Protein AF-A0A3D2F6Z8-F1 (afdb_monomer)

Solvent-accessible surface area (backbone atoms only — not comparable to full-atom values): 8264 Å² total; per-residue (Å²): 136,84,82,86,76,62,60,77,81,80,41,56,82,60,65,53,60,71,42,72,70,47,35,62,78,67,56,89,78,86,89,59,53,79,78,42,68,49,78,44,37,33,25,79,73,70,86,39,74,43,75,38,89,92,42,84,97,39,50,38,17,4,43,68,44,47,35,52,51,53,49,51,35,52,77,71,50,34,49,29,37,32,48,41,60,52,54,56,77,89,72,27,31,85,83,23,62,58,68,74,39,80,78,29,53,54,52,47,29,53,54,52,30,46,73,76,45,65,84,53,42,79,44,77,72,88,68,29,28,52,22,21,61,85,51,41,62,57,88,131

Structure (mmCIF, N/CA/C/O backbone):
data_AF-A0A3D2F6Z8-F1
#
_entry.id   AF-A0A3D2F6Z8-F1
#
loop_
_atom_site.group_PDB
_atom_site.id
_atom_site.type_symbol
_atom_site.label_atom_id
_atom_site.label_alt_id
_atom_site.label_comp_id
_atom_site.label_asym_id
_atom_site.label_entity_id
_atom_site.label_seq_id
_atom_site.pdbx_PDB_ins_code
_atom_site.Cartn_x
_atom_site.Cartn_y
_atom_site.Cartn_z
_atom_site.occupancy
_atom_site.B_iso_or_equiv
_atom_site.auth_seq_id
_atom_site.auth_comp_id
_atom_site.auth_asym_id
_atom_site.auth_atom_id
_atom_site.pdbx_PDB_model_num
ATOM 1 N N . MET A 1 1 ? -34.844 6.080 13.483 1.00 68.44 1 MET A N 1
ATOM 2 C CA . MET A 1 1 ? -35.516 6.389 14.768 1.00 68.44 1 MET A CA 1
ATOM 3 C C . MET A 1 1 ? -34.710 7.470 15.475 1.00 68.44 1 MET A C 1
ATOM 5 O O . MET A 1 1 ? -33.495 7.337 15.528 1.00 68.44 1 MET A O 1
ATOM 9 N N . ARG A 1 2 ? -35.332 8.552 15.961 1.00 81.31 2 ARG A N 1
ATOM 10 C CA . ARG A 1 2 ? -34.628 9.599 16.722 1.00 81.31 2 ARG A CA 1
ATOM 11 C C . ARG A 1 2 ? -34.790 9.274 18.212 1.00 81.31 2 ARG A C 1
ATOM 13 O O . ARG A 1 2 ? -35.926 9.304 18.678 1.00 81.31 2 ARG A O 1
ATOM 20 N N . PRO A 1 3 ? -33.729 8.889 18.941 1.00 82.00 3 PRO A N 1
ATOM 21 C CA . PRO A 1 3 ? -33.877 8.504 20.338 1.00 82.00 3 PRO A CA 1
ATOM 22 C C . PRO A 1 3 ? -34.273 9.719 21.181 1.00 82.00 3 PRO A C 1
ATOM 24 O O . PRO A 1 3 ? -33.651 10.779 21.091 1.00 82.00 3 PRO A O 1
ATOM 27 N N . THR A 1 4 ? -35.302 9.560 22.011 1.00 90.12 4 THR A N 1
ATOM 28 C CA . THR A 1 4 ? -35.680 10.561 23.013 1.00 90.12 4 THR A CA 1
ATOM 29 C C . THR A 1 4 ? -34.716 10.452 24.187 1.00 90.12 4 THR A C 1
ATOM 31 O O . THR A 1 4 ? -34.704 9.449 24.897 1.00 90.12 4 THR A O 1
ATOM 34 N N . ILE A 1 5 ? -33.887 11.476 24.388 1.00 92.56 5 ILE A N 1
ATOM 35 C CA . ILE A 1 5 ? -32.928 11.538 25.493 1.00 92.56 5 ILE A CA 1
ATOM 36 C C . ILE A 1 5 ? -33.515 12.425 26.589 1.00 92.56 5 ILE A C 1
ATOM 38 O O . ILE A 1 5 ? -33.759 13.609 26.365 1.00 92.56 5 ILE A O 1
ATOM 42 N N . SER A 1 6 ? -33.724 11.873 27.785 1.00 95.38 6 SER A N 1
ATOM 43 C CA . SER A 1 6 ? -34.218 12.651 28.927 1.00 95.38 6 SER A CA 1
ATOM 44 C C . SER A 1 6 ? -33.214 13.736 29.330 1.00 95.38 6 SER A C 1
ATOM 46 O O . SER A 1 6 ? -32.004 13.538 29.197 1.00 95.38 6 SER A O 1
ATOM 48 N N . GLN A 1 7 ? -33.690 14.857 29.876 1.00 96.81 7 GLN A N 1
ATOM 49 C CA . GLN A 1 7 ? -32.813 15.928 30.359 1.00 96.81 7 GLN A CA 1
ATOM 50 C C . GLN A 1 7 ? -31.926 15.468 31.531 1.00 96.81 7 GLN A C 1
ATOM 52 O O . GLN A 1 7 ? -32.208 14.489 32.230 1.00 96.81 7 GLN A O 1
ATOM 57 N N . PHE A 1 8 ? -30.823 16.180 31.760 1.00 96.25 8 PHE A N 1
ATOM 58 C CA . PHE A 1 8 ? -30.037 16.033 32.986 1.00 96.25 8 PHE A CA 1
ATOM 59 C C . PHE A 1 8 ? -30.901 16.411 34.210 1.00 96.25 8 PHE A C 1
ATOM 61 O O . PHE A 1 8 ? -31.645 17.384 34.120 1.00 96.25 8 PHE A O 1
ATOM 68 N N . PRO A 1 9 ? -30.818 15.702 35.356 1.00 96.12 9 PRO A N 1
ATOM 69 C CA . PRO A 1 9 ? -29.885 14.623 35.694 1.00 96.12 9 PRO A CA 1
ATOM 70 C C . PRO A 1 9 ? -30.376 13.202 35.372 1.00 96.12 9 PRO A C 1
ATOM 72 O O . PRO A 1 9 ? -29.654 12.244 35.680 1.00 96.12 9 PRO A O 1
ATOM 75 N N . ALA A 1 10 ? -31.567 13.048 34.779 1.00 97.31 10 ALA A N 1
ATOM 76 C CA . ALA A 1 10 ? -32.135 11.742 34.439 1.00 97.31 10 ALA A CA 1
ATOM 77 C C . ALA A 1 10 ? -31.216 10.995 33.460 1.00 97.31 10 ALA A C 1
ATOM 79 O O . ALA A 1 10 ? -30.761 9.885 33.760 1.00 97.31 10 ALA A O 1
ATOM 80 N N . THR A 1 11 ? -30.792 11.655 32.377 1.00 96.56 11 THR A N 1
ATOM 81 C CA . THR A 1 11 ? -29.702 11.150 31.529 1.00 96.56 11 THR A CA 1
ATOM 82 C C . THR A 1 11 ? -28.360 11.724 31.961 1.00 96.56 11 THR A C 1
ATOM 84 O O . THR A 1 11 ? -28.179 12.934 32.081 1.00 96.56 11 THR A O 1
ATOM 87 N N . ARG A 1 12 ? -27.365 10.848 32.133 1.00 97.50 12 ARG A N 1
ATOM 88 C CA . ARG A 1 12 ? -25.960 11.230 32.308 1.00 97.50 12 ARG A CA 1
ATOM 89 C C . ARG A 1 12 ? -25.104 10.395 31.372 1.00 97.50 12 ARG A C 1
ATOM 91 O O . ARG A 1 12 ? -24.756 9.263 31.690 1.00 97.50 12 ARG A O 1
ATOM 98 N N . LEU A 1 13 ? -24.705 10.983 30.248 1.00 96.31 13 LEU A N 1
ATOM 99 C CA . LEU A 1 13 ? -23.885 10.315 29.228 1.00 96.31 13 LEU A CA 1
ATOM 100 C C . LEU A 1 13 ? -22.484 9.921 29.732 1.00 96.31 13 LEU A C 1
ATOM 102 O O . LEU A 1 13 ? -21.776 9.166 29.083 1.00 96.31 13 LEU A O 1
ATOM 106 N N . ARG A 1 14 ? -22.061 10.413 30.905 1.00 97.75 14 ARG A N 1
ATOM 107 C CA . ARG A 1 14 ? -20.827 9.954 31.562 1.00 97.75 14 ARG A CA 1
ATOM 108 C C . ARG A 1 14 ? -20.944 8.543 32.151 1.00 97.75 14 ARG A C 1
ATOM 110 O O . ARG A 1 14 ? -19.908 7.919 32.339 1.00 97.75 14 ARG A O 1
ATOM 117 N N . ARG A 1 15 ? -22.157 8.019 32.393 1.00 97.00 15 ARG A N 1
ATOM 118 C CA . ARG A 1 15 ? -22.356 6.650 32.915 1.00 97.00 15 ARG A CA 1
ATOM 119 C C . ARG A 1 15 ? -21.797 5.598 31.952 1.00 97.00 15 ARG A C 1
ATOM 121 O O . ARG A 1 15 ? -21.056 4.724 32.381 1.00 97.00 15 ARG A O 1
ATOM 128 N N . THR A 1 16 ? -22.027 5.751 30.644 1.00 97.19 16 THR A N 1
ATOM 129 C CA . THR A 1 16 ? -21.460 4.852 29.618 1.00 97.19 16 THR A CA 1
ATOM 130 C C . THR A 1 16 ? -19.942 4.994 29.446 1.00 97.19 16 THR A C 1
ATOM 132 O O . THR A 1 16 ? -19.308 4.196 28.767 1.00 97.19 16 THR A O 1
ATOM 135 N N . ARG A 1 17 ? -19.327 5.998 30.084 1.00 97.94 17 ARG A N 1
ATOM 136 C CA . ARG A 1 17 ? -17.886 6.281 30.008 1.00 97.94 17 ARG A CA 1
ATOM 137 C C . ARG A 1 17 ? -17.131 5.919 31.286 1.00 97.94 17 ARG A C 1
ATOM 139 O O . ARG A 1 17 ? -15.919 6.114 31.331 1.00 97.94 17 ARG A O 1
ATOM 146 N N . GLN A 1 18 ? -17.824 5.402 32.302 1.00 98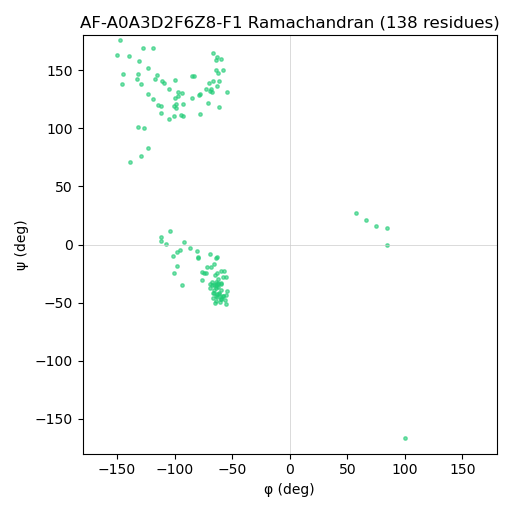.06 18 GLN A N 1
ATOM 147 C CA . GLN A 1 18 ? -17.297 5.232 33.657 1.00 98.06 18 GLN A CA 1
ATOM 148 C C . GLN A 1 18 ? -16.181 4.180 33.760 1.00 98.06 18 GLN A C 1
ATOM 150 O O . GLN A 1 18 ? -15.275 4.347 34.570 1.00 98.06 18 GLN A O 1
ATOM 155 N N . SER A 1 19 ? -16.206 3.127 32.940 1.00 98.44 19 SER A N 1
ATOM 156 C CA . SER A 1 19 ? -15.178 2.078 32.929 1.00 98.44 19 SER A CA 1
ATOM 157 C C . SER A 1 19 ? -14.832 1.640 31.507 1.00 98.44 19 SER A C 1
ATOM 159 O O . SER A 1 19 ? -15.588 1.895 30.567 1.00 98.44 19 SER A O 1
ATOM 161 N N . SER A 1 20 ? -13.684 0.979 31.340 1.00 98.38 20 SER A N 1
ATOM 162 C CA . SER A 1 20 ? -13.282 0.369 30.066 1.00 98.38 20 SER A CA 1
ATOM 163 C C . SER A 1 20 ? -14.314 -0.648 29.574 1.00 98.38 20 SER A C 1
ATOM 165 O O . SER A 1 20 ? -14.710 -0.582 28.416 1.00 98.38 20 SER A O 1
ATOM 167 N N . ALA A 1 21 ? -14.817 -1.508 30.465 1.00 98.31 21 ALA A N 1
ATOM 168 C CA . ALA A 1 21 ? -15.823 -2.517 30.138 1.00 98.31 21 ALA A CA 1
ATOM 169 C C . ALA A 1 21 ? -17.132 -1.904 29.602 1.00 98.31 21 ALA A C 1
ATOM 171 O O . ALA A 1 21 ? -17.645 -2.343 28.577 1.00 98.31 21 ALA A O 1
ATOM 172 N N . ILE A 1 22 ? -17.650 -0.839 30.230 1.00 98.00 22 ILE A N 1
ATOM 173 C CA . ILE A 1 22 ? -18.887 -0.184 29.762 1.00 98.00 22 ILE A CA 1
ATOM 174 C C . ILE A 1 22 ? -18.659 0.545 28.428 1.00 98.00 22 ILE A C 1
ATOM 176 O O . ILE A 1 22 ? -19.526 0.528 27.551 1.00 98.00 22 ILE A O 1
ATOM 180 N N . ARG A 1 23 ? -17.483 1.162 28.240 1.00 98.19 23 ARG A N 1
ATOM 181 C CA . ARG A 1 23 ? -17.127 1.773 26.950 1.00 98.19 23 ARG A CA 1
ATOM 182 C C . ARG A 1 23 ? -17.028 0.732 25.837 1.00 98.19 23 ARG A C 1
ATOM 184 O O . ARG A 1 23 ? -17.448 1.031 24.729 1.00 98.19 23 ARG A O 1
ATOM 191 N N . ALA A 1 24 ? -16.520 -0.467 26.126 1.00 97.69 24 ALA A N 1
ATOM 192 C CA . ALA A 1 24 ? -16.461 -1.559 25.156 1.00 97.69 24 ALA A CA 1
ATOM 193 C C . ALA A 1 24 ? -17.867 -2.023 24.733 1.00 97.69 24 ALA A C 1
ATOM 195 O O . ALA A 1 24 ? -18.130 -2.114 23.542 1.00 97.69 24 ALA A O 1
ATOM 196 N N . LEU A 1 25 ? -18.800 -2.191 25.682 1.00 97.12 25 LEU A N 1
ATOM 197 C CA . LEU A 1 25 ? -20.193 -2.580 25.390 1.00 97.12 25 LEU A CA 1
ATOM 198 C C . LEU A 1 25 ? -20.974 -1.562 24.544 1.00 97.12 25 LEU A C 1
ATOM 200 O O . LEU A 1 25 ? -21.977 -1.913 23.933 1.00 97.12 25 LEU A O 1
ATOM 204 N N . THR A 1 26 ? -20.570 -0.291 24.567 1.00 96.75 26 THR A N 1
ATOM 205 C CA . THR A 1 26 ? -21.299 0.810 23.912 1.00 96.75 26 THR A CA 1
ATOM 206 C C . THR A 1 26 ? -20.556 1.405 22.716 1.00 96.75 26 THR A C 1
ATOM 208 O O . THR A 1 26 ? -21.031 2.375 22.121 1.00 96.75 26 THR A O 1
ATOM 211 N N . ARG A 1 27 ? -19.392 0.846 22.361 1.00 97.81 27 ARG A N 1
ATOM 212 C CA . ARG A 1 27 ? -18.603 1.246 21.193 1.00 97.81 27 ARG A CA 1
ATOM 213 C C . ARG A 1 27 ? -19.405 0.968 19.917 1.00 97.81 27 ARG A C 1
ATOM 215 O O . ARG A 1 27 ? -20.031 -0.075 19.795 1.00 97.81 27 ARG A O 1
ATOM 222 N N . GLN A 1 28 ? -19.397 1.920 18.985 1.00 97.62 28 GLN A N 1
ATOM 223 C CA . GLN A 1 28 ? -20.199 1.850 17.753 1.00 97.62 28 GLN A CA 1
ATOM 224 C C . GLN A 1 28 ? -19.405 1.416 16.522 1.00 97.62 28 GLN A C 1
ATOM 226 O O . GLN A 1 28 ? -19.997 0.912 15.579 1.00 97.62 28 GLN A O 1
ATOM 231 N N . ASN A 1 29 ? -18.092 1.630 16.532 1.00 98.25 29 ASN A N 1
ATOM 232 C CA . ASN A 1 29 ? -17.194 1.255 15.449 1.00 98.25 29 ASN A CA 1
ATOM 233 C C . ASN A 1 29 ? -15.994 0.550 16.056 1.00 98.25 29 ASN A C 1
ATOM 235 O O . ASN A 1 29 ? -15.517 0.966 17.115 1.00 98.25 29 ASN A O 1
ATOM 239 N N . ASP A 1 30 ? -15.506 -0.461 15.367 1.00 97.62 30 ASP A N 1
ATOM 240 C CA . ASP A 1 30 ? -14.234 -1.101 15.648 1.00 97.62 30 ASP A CA 1
ATOM 241 C C . ASP A 1 30 ? -13.392 -1.027 14.375 1.00 97.62 30 ASP A C 1
ATOM 243 O O . ASP A 1 30 ? -13.951 -0.902 13.287 1.00 97.62 30 ASP A O 1
ATOM 247 N N . LEU A 1 31 ? -12.074 -1.010 14.531 1.00 98.12 31 LEU A N 1
ATOM 248 C CA . LEU A 1 31 ? -11.140 -1.002 13.414 1.00 98.12 31 LEU A CA 1
ATOM 249 C C . LEU A 1 31 ? -10.301 -2.264 13.522 1.00 98.12 31 LEU A C 1
ATOM 251 O O . LEU A 1 31 ? -9.684 -2.512 14.561 1.00 98.12 31 LEU A O 1
ATOM 255 N N . SER A 1 32 ? -10.294 -3.035 12.452 1.00 98.25 32 SER A N 1
ATOM 256 C CA . SER A 1 32 ? -9.575 -4.290 12.315 1.00 98.25 32 SER A CA 1
ATOM 257 C C . SER A 1 32 ? -8.564 -4.194 11.176 1.00 98.25 32 SER A C 1
ATOM 259 O O . SER A 1 32 ? -8.565 -3.240 10.399 1.00 98.25 32 SER A O 1
ATOM 261 N N . VAL A 1 33 ? -7.677 -5.183 11.074 1.00 98.25 33 VAL A N 1
ATOM 262 C CA . VAL A 1 33 ? -6.720 -5.243 9.961 1.00 98.25 33 VAL A CA 1
ATOM 263 C C . VAL A 1 33 ? -7.418 -5.436 8.607 1.00 98.25 33 VAL A C 1
ATOM 265 O O . VAL A 1 33 ? -6.922 -4.956 7.590 1.00 98.25 33 VAL A O 1
ATOM 268 N N . ASP A 1 34 ? -8.611 -6.036 8.613 1.00 98.06 34 ASP A N 1
ATOM 269 C CA . ASP A 1 34 ? -9.430 -6.276 7.420 1.00 98.06 34 ASP A CA 1
ATOM 270 C C . ASP A 1 34 ? -9.936 -4.970 6.778 1.00 98.06 34 ASP A C 1
ATOM 272 O O . ASP A 1 34 ? -10.342 -4.960 5.616 1.00 98.06 34 ASP A O 1
ATOM 276 N N . ASP A 1 35 ? -9.883 -3.855 7.513 1.00 98.38 35 ASP A N 1
ATOM 277 C CA . ASP A 1 35 ? -10.279 -2.528 7.037 1.00 98.38 35 ASP A CA 1
ATOM 278 C C . ASP A 1 35 ? -9.136 -1.784 6.315 1.00 98.38 35 ASP A C 1
ATOM 280 O O . ASP A 1 35 ? -9.328 -0.662 5.833 1.00 98.38 35 ASP A O 1
ATOM 284 N N . PHE A 1 36 ? -7.930 -2.363 6.255 1.00 98.50 36 PHE A N 1
ATOM 285 C CA . PHE A 1 36 ? -6.745 -1.700 5.713 1.00 98.50 36 PHE A CA 1
ATOM 286 C C . PHE A 1 36 ? -6.403 -2.106 4.278 1.00 98.50 36 PHE A C 1
ATOM 288 O O . PHE A 1 36 ? -6.444 -3.268 3.884 1.00 98.50 36 PHE A O 1
ATOM 295 N N . ILE A 1 37 ? -5.957 -1.106 3.516 1.00 98.62 37 ILE A N 1
ATOM 296 C CA . ILE A 1 37 ? -5.242 -1.261 2.249 1.00 98.62 37 ILE A CA 1
ATOM 297 C C . ILE A 1 37 ? -3.919 -0.527 2.421 1.00 98.62 37 ILE A C 1
ATOM 299 O O . ILE A 1 37 ? -3.929 0.629 2.847 1.00 98.62 37 ILE A O 1
ATOM 303 N N . TRP A 1 38 ? -2.791 -1.166 2.105 1.00 98.62 38 TRP A N 1
ATOM 304 C CA . TRP A 1 38 ? -1.472 -0.547 2.257 1.00 98.62 38 TRP A CA 1
ATOM 305 C C . TRP A 1 38 ? -0.925 -0.029 0.915 1.00 98.62 38 TRP A C 1
ATOM 307 O O . TRP A 1 38 ? -0.588 -0.831 0.040 1.00 98.62 38 TRP A O 1
ATOM 317 N N . PRO A 1 39 ? -0.821 1.301 0.714 1.00 98.56 39 PRO A N 1
ATOM 318 C CA . PRO A 1 39 ? -0.175 1.867 -0.464 1.00 98.56 39 PRO A CA 1
ATOM 319 C C . PRO A 1 39 ? 1.334 1.615 -0.459 1.00 98.56 39 PRO A C 1
ATOM 321 O O . PRO A 1 39 ? 2.010 1.869 0.541 1.00 98.56 39 PRO A O 1
ATOM 324 N N . VAL A 1 40 ? 1.871 1.180 -1.596 1.00 98.38 40 VAL A N 1
ATOM 325 C CA . VAL A 1 40 ? 3.304 0.960 -1.808 1.00 98.38 40 VAL A CA 1
ATOM 326 C C . VAL A 1 40 ? 3.766 1.663 -3.082 1.00 98.38 40 VAL A C 1
ATOM 328 O O . VAL A 1 40 ? 3.090 1.619 -4.108 1.00 98.38 40 VAL A O 1
ATOM 331 N N . PHE A 1 41 ? 4.935 2.301 -3.020 1.00 98.44 41 PHE A N 1
ATOM 332 C CA . PHE A 1 41 ? 5.528 3.001 -4.158 1.00 98.44 41 PHE A CA 1
ATOM 333 C C . PHE A 1 41 ? 6.583 2.122 -4.821 1.00 98.44 41 PHE A C 1
ATOM 335 O O . PHE A 1 41 ? 7.555 1.739 -4.166 1.00 98.44 41 PHE A O 1
ATOM 342 N N . VAL A 1 42 ? 6.413 1.821 -6.107 1.00 98.25 42 VAL A N 1
ATOM 343 C CA . VAL A 1 42 ? 7.354 0.997 -6.879 1.00 98.25 42 VAL A CA 1
ATOM 344 C C . VAL A 1 42 ? 8.191 1.857 -7.822 1.00 98.25 42 VAL A C 1
ATOM 346 O O . VAL A 1 42 ? 7.649 2.693 -8.531 1.00 98.25 42 VAL A O 1
ATOM 349 N N . ARG A 1 43 ? 9.508 1.645 -7.858 1.00 96.81 43 ARG A N 1
ATOM 350 C CA . ARG A 1 43 ? 10.449 2.313 -8.775 1.00 96.81 43 ARG A CA 1
ATOM 351 C C . ARG A 1 43 ? 11.307 1.304 -9.541 1.00 96.81 43 ARG A C 1
ATOM 353 O O . ARG A 1 43 ? 11.342 0.117 -9.208 1.00 96.81 43 ARG A O 1
ATOM 360 N N . SER A 1 44 ? 12.024 1.794 -10.548 1.00 94.81 44 SER A N 1
ATOM 361 C CA . SER A 1 44 ? 13.026 1.037 -11.304 1.00 94.81 44 SER A CA 1
ATOM 362 C C . SER A 1 44 ? 14.216 0.586 -10.436 1.00 94.81 44 SER A C 1
ATOM 364 O O . SER A 1 44 ? 14.464 1.123 -9.356 1.00 94.81 44 SER A O 1
ATOM 366 N N . GLY A 1 45 ? 14.983 -0.401 -10.905 1.00 95.12 45 GLY A N 1
ATOM 367 C CA . GLY A 1 45 ? 16.183 -0.911 -10.224 1.00 95.12 45 GLY A CA 1
ATOM 368 C C . GLY A 1 45 ? 15.965 -2.204 -9.432 1.00 95.12 45 GLY A C 1
ATOM 369 O O . GLY A 1 45 ? 14.959 -2.889 -9.610 1.00 95.12 45 GLY A O 1
ATOM 370 N N . GLU A 1 46 ? 16.937 -2.536 -8.582 1.00 97.50 46 GLU A N 1
ATOM 371 C CA . GLU A 1 46 ? 17.015 -3.776 -7.796 1.00 97.50 46 GLU A CA 1
ATOM 372 C C . GLU A 1 46 ? 17.663 -3.486 -6.435 1.00 97.50 46 GLU A C 1
ATOM 374 O O . GLU A 1 46 ? 18.621 -2.712 -6.364 1.00 97.50 46 GLU A O 1
ATOM 379 N N . GLY A 1 47 ? 17.135 -4.066 -5.354 1.00 98.19 47 GLY A N 1
ATOM 380 C CA . GLY A 1 47 ? 17.646 -3.860 -3.997 1.00 98.19 47 GLY A CA 1
ATOM 381 C C . GLY A 1 47 ? 17.478 -2.437 -3.454 1.00 98.19 47 GLY A C 1
ATOM 382 O O . GLY A 1 47 ? 18.207 -2.047 -2.542 1.00 98.19 47 GLY A O 1
ATOM 383 N N . ILE A 1 48 ? 16.552 -1.646 -4.004 1.00 98.06 48 ILE A N 1
ATOM 384 C CA . ILE A 1 48 ? 16.366 -0.242 -3.636 1.00 98.06 48 ILE A CA 1
ATOM 385 C C . ILE A 1 48 ? 15.243 -0.080 -2.615 1.00 98.06 48 ILE A C 1
ATOM 387 O O . ILE A 1 48 ? 14.101 -0.460 -2.871 1.00 98.06 48 ILE A O 1
ATOM 391 N N . GLU A 1 49 ? 15.556 0.613 -1.521 1.00 97.94 49 GLU A N 1
ATOM 392 C CA . GLU A 1 49 ? 14.592 1.267 -0.636 1.00 97.94 49 GLU A CA 1
ATOM 393 C C . GLU A 1 49 ? 14.983 2.740 -0.470 1.00 97.94 49 GLU A C 1
ATOM 395 O O . GLU A 1 49 ? 15.895 3.095 0.274 1.00 97.94 49 GLU A O 1
ATOM 400 N N . GLU A 1 50 ? 14.311 3.614 -1.210 1.00 98.00 50 GLU A N 1
ATOM 401 C CA . GLU A 1 50 ? 14.590 5.047 -1.238 1.00 98.00 50 GLU A CA 1
ATOM 402 C C . GLU A 1 50 ? 13.595 5.786 -0.326 1.00 98.00 50 GLU A C 1
ATOM 404 O O . GLU A 1 50 ? 12.391 5.747 -0.595 1.00 98.00 50 GLU A O 1
ATOM 409 N N . PRO A 1 51 ? 14.040 6.464 0.746 1.00 98.06 51 PRO A N 1
ATOM 410 C CA . PRO A 1 51 ? 13.137 7.182 1.641 1.00 98.06 51 PRO A CA 1
ATOM 411 C C . PRO A 1 51 ? 12.480 8.373 0.937 1.00 98.06 51 PRO A C 1
ATOM 413 O O . PRO A 1 51 ? 13.137 9.108 0.202 1.00 98.06 51 PRO A O 1
ATOM 416 N N . ILE A 1 52 ? 11.197 8.612 1.214 1.00 97.81 52 ILE A N 1
ATOM 417 C CA . ILE A 1 52 ? 10.471 9.794 0.734 1.00 97.81 52 ILE A CA 1
ATOM 418 C C . ILE A 1 52 ? 10.564 10.890 1.811 1.00 97.81 52 ILE A C 1
ATOM 420 O O . ILE A 1 52 ? 9.934 10.752 2.860 1.00 97.81 52 ILE A O 1
ATOM 424 N N . PRO A 1 53 ? 11.302 12.002 1.600 1.00 97.56 53 PRO A N 1
ATOM 425 C CA . PRO A 1 53 ? 11.578 12.970 2.671 1.00 97.56 53 PRO A CA 1
ATOM 426 C C . PRO A 1 53 ? 10.332 13.613 3.294 1.00 97.56 53 PRO A C 1
ATOM 428 O O . PRO A 1 53 ? 10.315 13.908 4.486 1.00 97.56 53 PRO A O 1
ATOM 431 N N . SER A 1 54 ? 9.281 13.821 2.499 1.00 98.06 54 SER A N 1
ATOM 432 C CA . SER A 1 54 ? 8.004 14.380 2.956 1.00 98.06 54 SER A CA 1
ATOM 433 C C . SER A 1 54 ? 7.094 13.358 3.647 1.00 98.06 54 SER A C 1
ATOM 435 O O . SER A 1 54 ? 6.095 13.754 4.244 1.00 98.06 54 SER A O 1
ATOM 437 N N . MET A 1 55 ? 7.423 12.063 3.587 1.00 98.12 55 MET A N 1
ATOM 438 C CA . MET A 1 55 ? 6.646 10.966 4.169 1.00 98.12 55 MET A CA 1
ATOM 439 C C . MET A 1 55 ? 7.560 10.076 5.031 1.00 98.12 55 MET A C 1
ATOM 441 O O . MET A 1 55 ? 7.954 8.990 4.600 1.00 98.12 55 MET A O 1
ATOM 445 N N . PRO A 1 56 ? 7.930 10.513 6.252 1.00 97.88 56 PRO A N 1
ATOM 446 C CA . PRO A 1 56 ? 8.813 9.744 7.125 1.00 97.88 56 PRO A CA 1
ATOM 447 C C . PRO A 1 56 ? 8.294 8.320 7.371 1.00 97.88 56 PRO A C 1
ATOM 449 O O . PRO A 1 56 ? 7.130 8.129 7.715 1.00 97.88 56 PRO A O 1
ATOM 452 N N . GLY A 1 57 ? 9.169 7.325 7.203 1.00 97.25 57 GLY A N 1
ATOM 453 C CA . GLY A 1 57 ? 8.820 5.902 7.310 1.00 97.25 57 GLY A CA 1
ATOM 454 C C . GLY A 1 57 ? 8.246 5.282 6.030 1.00 97.25 57 GLY A C 1
ATOM 455 O O . GLY A 1 57 ? 7.966 4.086 6.016 1.00 97.25 57 GLY A O 1
ATOM 456 N N . VAL A 1 58 ? 8.100 6.059 4.952 1.00 98.44 58 VAL A N 1
ATOM 457 C CA . VAL A 1 58 ? 7.627 5.582 3.647 1.00 98.44 58 VAL A CA 1
ATOM 458 C C . VAL A 1 58 ? 8.760 5.625 2.627 1.00 98.44 58 VAL A C 1
ATOM 460 O O . VAL A 1 58 ? 9.568 6.556 2.595 1.00 98.44 58 VAL A O 1
ATOM 463 N N . PHE A 1 59 ? 8.808 4.599 1.781 1.00 98.50 59 PHE A N 1
ATOM 464 C CA . PHE A 1 59 ? 9.896 4.362 0.842 1.00 98.50 59 PHE A CA 1
ATOM 465 C C . PHE A 1 59 ? 9.352 4.078 -0.557 1.00 98.50 59 PHE A C 1
ATOM 467 O O . PHE A 1 59 ? 8.311 3.433 -0.709 1.00 98.50 59 PHE A O 1
ATOM 474 N N . ARG A 1 60 ? 10.098 4.506 -1.577 1.00 98.31 60 ARG A N 1
ATOM 475 C CA . ARG A 1 60 ? 9.994 3.981 -2.940 1.00 98.31 60 ARG A CA 1
ATOM 476 C C . ARG A 1 60 ? 10.870 2.740 -3.030 1.00 98.31 60 ARG A C 1
ATOM 478 O O . ARG A 1 60 ? 12.053 2.790 -2.700 1.00 98.31 60 ARG A O 1
ATOM 485 N N . ARG A 1 61 ? 10.298 1.631 -3.474 1.00 98.62 61 ARG A N 1
ATOM 486 C CA . ARG A 1 61 ? 10.940 0.317 -3.458 1.00 98.62 61 ARG A CA 1
ATOM 487 C C . ARG A 1 61 ? 11.128 -0.217 -4.868 1.00 98.62 61 ARG A C 1
ATOM 489 O O . ARG A 1 61 ? 10.259 -0.024 -5.715 1.00 98.62 61 ARG A O 1
ATOM 496 N N . SER A 1 62 ? 12.240 -0.890 -5.137 1.00 98.50 62 SER A N 1
ATOM 497 C CA . SER A 1 62 ? 12.347 -1.719 -6.344 1.00 98.50 62 SER A CA 1
ATOM 498 C C . SER A 1 62 ? 11.389 -2.913 -6.267 1.00 98.50 62 SER A C 1
ATOM 500 O O . SER A 1 62 ? 10.856 -3.234 -5.203 1.00 98.50 62 SER A O 1
ATOM 502 N N . VAL A 1 63 ? 11.146 -3.584 -7.396 1.00 98.50 63 VAL A N 1
ATOM 503 C CA . VAL A 1 63 ? 10.171 -4.689 -7.486 1.00 98.50 63 VAL A CA 1
ATOM 504 C C . VAL A 1 63 ? 10.445 -5.798 -6.461 1.00 98.50 63 VAL A C 1
ATOM 506 O O . VAL A 1 63 ? 9.516 -6.255 -5.800 1.00 98.50 63 VAL A O 1
ATOM 509 N N . ASP A 1 64 ? 11.704 -6.196 -6.278 1.00 98.38 64 ASP A N 1
ATOM 510 C CA . ASP A 1 64 ? 12.113 -7.198 -5.284 1.00 98.38 64 ASP A CA 1
ATOM 511 C C . ASP A 1 64 ? 11.757 -6.775 -3.848 1.00 98.38 64 ASP A C 1
ATOM 513 O O . ASP A 1 64 ? 11.247 -7.581 -3.069 1.00 98.38 64 ASP A O 1
ATOM 517 N N . LYS A 1 65 ? 11.914 -5.487 -3.526 1.00 98.69 65 LYS A N 1
ATOM 518 C CA . LYS A 1 65 ? 11.576 -4.915 -2.217 1.00 98.69 65 LYS A CA 1
ATOM 519 C C . LYS A 1 65 ? 10.078 -4.715 -2.009 1.00 98.69 65 LYS A C 1
ATOM 521 O O . LYS A 1 65 ? 9.586 -4.860 -0.893 1.00 98.69 65 LYS A O 1
ATOM 526 N N . VAL A 1 66 ? 9.314 -4.459 -3.069 1.00 98.38 66 VAL A N 1
ATOM 527 C CA . VAL A 1 66 ? 7.843 -4.459 -2.992 1.00 98.38 66 VAL A CA 1
ATOM 528 C C . VAL A 1 66 ? 7.303 -5.862 -2.691 1.00 98.38 66 VAL A C 1
ATOM 530 O O . VAL A 1 66 ? 6.328 -5.989 -1.954 1.00 98.38 66 VAL A O 1
ATOM 533 N N . VAL A 1 67 ? 7.941 -6.923 -3.196 1.00 98.62 67 VAL A N 1
ATOM 534 C CA . VAL A 1 67 ? 7.564 -8.305 -2.850 1.00 98.62 67 VAL A CA 1
ATOM 535 C C . VAL A 1 67 ? 7.817 -8.603 -1.370 1.00 98.62 67 VAL A C 1
ATOM 537 O O . VAL A 1 67 ? 6.989 -9.258 -0.739 1.00 98.62 67 VAL A O 1
ATOM 540 N N . GLU A 1 68 ? 8.922 -8.114 -0.797 1.00 98.62 68 GLU A N 1
ATOM 541 C CA . GLU A 1 68 ? 9.171 -8.202 0.651 1.00 98.62 68 GLU A CA 1
ATOM 542 C C . GLU A 1 68 ? 8.062 -7.492 1.449 1.00 98.62 68 GLU A C 1
ATOM 544 O O . GLU A 1 68 ? 7.482 -8.101 2.346 1.00 98.62 68 GLU A O 1
ATOM 549 N N . ALA A 1 69 ? 7.678 -6.273 1.052 1.00 98.44 69 ALA A N 1
ATOM 550 C CA . ALA A 1 69 ? 6.572 -5.542 1.680 1.00 98.44 69 ALA A CA 1
ATOM 551 C C . ALA A 1 69 ? 5.218 -6.269 1.544 1.00 98.44 69 ALA A C 1
ATOM 553 O O . ALA A 1 69 ? 4.415 -6.266 2.471 1.00 98.44 69 ALA A O 1
ATOM 554 N N . ALA A 1 70 ? 4.954 -6.934 0.415 1.00 98.69 70 ALA A N 1
ATOM 555 C CA . ALA A 1 70 ? 3.730 -7.716 0.235 1.00 98.69 70 ALA A CA 1
ATOM 556 C C . ALA A 1 70 ? 3.676 -8.953 1.150 1.00 98.69 70 ALA A C 1
ATOM 558 O O . ALA A 1 70 ? 2.599 -9.318 1.619 1.00 98.69 70 ALA A O 1
ATOM 559 N N . ARG A 1 71 ? 4.824 -9.591 1.425 1.00 98.75 71 ARG A N 1
ATOM 560 C CA . ARG A 1 71 ? 4.909 -10.676 2.419 1.00 98.75 71 ARG A CA 1
ATOM 561 C C . ARG A 1 71 ? 4.644 -10.151 3.822 1.00 98.75 71 ARG A C 1
ATOM 563 O O . ARG A 1 71 ? 3.827 -10.729 4.522 1.00 98.75 71 ARG A O 1
ATOM 570 N N . GLU A 1 72 ? 5.256 -9.025 4.184 1.00 98.50 72 GLU A N 1
ATOM 571 C CA . GLU A 1 72 ? 5.003 -8.364 5.468 1.00 98.50 72 GLU A CA 1
ATOM 572 C C . GLU A 1 72 ? 3.517 -8.010 5.637 1.00 98.50 72 GLU A C 1
ATOM 574 O O . GLU A 1 72 ? 2.929 -8.280 6.681 1.00 98.50 72 GLU A O 1
ATOM 579 N N . ALA A 1 73 ? 2.885 -7.467 4.593 1.00 98.44 73 ALA A N 1
ATOM 580 C CA . ALA A 1 73 ? 1.458 -7.163 4.595 1.00 98.44 73 ALA A CA 1
ATOM 581 C C . ALA A 1 73 ? 0.616 -8.411 4.906 1.00 98.44 73 ALA A C 1
ATOM 583 O O . ALA A 1 73 ? -0.253 -8.367 5.777 1.00 98.44 73 ALA A O 1
ATOM 584 N N . ALA A 1 74 ? 0.906 -9.529 4.234 1.00 98.31 74 ALA A N 1
ATOM 585 C CA . ALA A 1 74 ? 0.214 -10.792 4.457 1.00 98.31 74 ALA A CA 1
ATOM 586 C C . ALA A 1 74 ? 0.471 -11.367 5.861 1.00 98.31 74 ALA A C 1
ATOM 588 O O . ALA A 1 74 ? -0.477 -11.805 6.509 1.00 98.31 74 ALA A O 1
ATOM 589 N N . ASP A 1 75 ? 1.710 -11.308 6.358 1.00 98.44 75 ASP A N 1
ATOM 590 C CA . ASP A 1 75 ? 2.078 -11.762 7.708 1.00 98.44 75 ASP A CA 1
ATOM 591 C C . ASP A 1 75 ? 1.349 -10.960 8.801 1.00 98.44 75 ASP A C 1
ATOM 593 O O . ASP A 1 75 ? 0.983 -11.504 9.845 1.00 98.44 75 ASP A O 1
ATOM 597 N N . LEU A 1 76 ? 1.096 -9.670 8.553 1.00 98.44 76 LEU A N 1
ATOM 598 C CA . LEU A 1 76 ? 0.318 -8.795 9.432 1.00 98.44 76 LEU A CA 1
ATOM 599 C C . LEU A 1 76 ? -1.202 -8.977 9.292 1.00 98.44 76 LEU A C 1
ATOM 601 O O . LEU A 1 76 ? -1.943 -8.462 10.129 1.00 98.44 76 LEU A O 1
ATOM 605 N N . GLY A 1 77 ? -1.671 -9.698 8.270 1.00 98.38 77 GLY A N 1
ATOM 606 C CA . GLY A 1 77 ? -3.091 -9.900 7.973 1.00 98.38 77 GLY A CA 1
ATOM 607 C C . GLY A 1 77 ? -3.742 -8.783 7.152 1.00 98.38 77 GLY A C 1
ATOM 608 O O . GLY A 1 77 ? -4.965 -8.722 7.088 1.00 98.38 77 GLY A O 1
ATOM 609 N N . ILE A 1 78 ? -2.964 -7.892 6.529 1.00 98.69 78 ILE A N 1
ATOM 610 C CA . ILE A 1 78 ? -3.495 -6.832 5.660 1.00 98.69 78 ILE A CA 1
ATOM 611 C C . ILE A 1 78 ? -4.014 -7.469 4.361 1.00 98.69 78 ILE A C 1
ATOM 613 O O . ILE A 1 78 ? -3.235 -8.098 3.638 1.00 98.69 78 ILE A O 1
ATOM 617 N N . PRO A 1 79 ? -5.302 -7.295 4.013 1.00 98.19 79 PRO A N 1
ATOM 618 C CA . PRO A 1 79 ? -5.913 -8.033 2.908 1.00 98.19 79 PRO A CA 1
ATOM 619 C C . PRO A 1 79 ? -5.484 -7.533 1.523 1.00 98.19 79 PRO A C 1
ATOM 621 O O . PRO A 1 79 ? -5.563 -8.286 0.547 1.00 98.19 79 PRO A O 1
ATOM 624 N N . ALA A 1 80 ? -5.057 -6.270 1.409 1.00 98.69 80 ALA A N 1
ATOM 625 C CA . ALA A 1 80 ? -4.765 -5.646 0.125 1.00 98.69 80 ALA A CA 1
ATOM 626 C C . ALA A 1 80 ? -3.585 -4.668 0.162 1.00 98.69 80 ALA A C 1
ATOM 628 O O . ALA A 1 80 ? -3.405 -3.906 1.116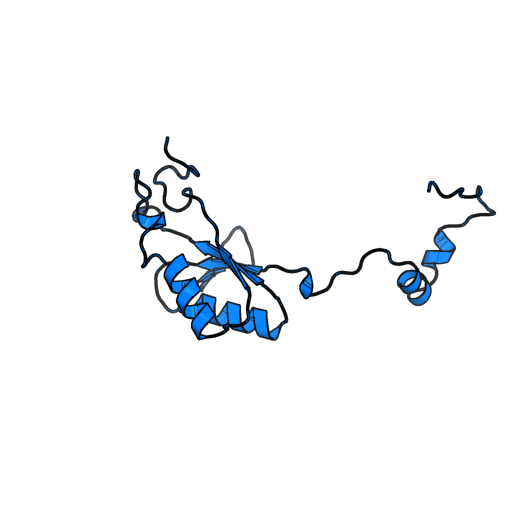 1.00 98.69 80 ALA A O 1
ATOM 629 N N . ILE A 1 81 ? -2.849 -4.614 -0.948 1.00 98.62 81 ILE A N 1
ATOM 630 C CA . ILE A 1 81 ? -1.880 -3.551 -1.237 1.00 98.62 81 ILE A CA 1
ATOM 631 C C . ILE A 1 81 ? -2.318 -2.743 -2.457 1.00 98.62 81 ILE A C 1
ATOM 633 O O . ILE A 1 81 ? -2.902 -3.290 -3.395 1.00 98.62 81 ILE A O 1
ATOM 637 N N . CYS A 1 82 ? -2.023 -1.444 -2.456 1.00 98.69 82 CYS A N 1
ATOM 638 C CA . CYS A 1 82 ? -2.265 -0.560 -3.595 1.00 98.69 82 CYS A CA 1
ATOM 639 C C . CYS A 1 82 ? -0.935 -0.106 -4.201 1.00 98.69 82 CYS A C 1
ATOM 641 O O . CYS A 1 82 ? -0.113 0.491 -3.506 1.00 98.69 82 CYS A O 1
ATOM 643 N N . ILE A 1 83 ? -0.702 -0.426 -5.473 1.00 98.38 83 ILE A N 1
ATOM 644 C CA . ILE A 1 83 ? 0.578 -0.176 -6.143 1.00 98.38 83 ILE A CA 1
ATOM 645 C C . ILE A 1 83 ? 0.537 1.179 -6.845 1.00 98.38 83 ILE A C 1
ATOM 647 O O . ILE A 1 83 ? -0.254 1.370 -7.766 1.00 98.38 83 ILE A O 1
ATOM 651 N N . PHE A 1 84 ? 1.462 2.061 -6.464 1.00 98.38 84 PHE A N 1
ATOM 652 C CA . PHE A 1 84 ? 1.703 3.346 -7.115 1.00 98.38 84 PHE A CA 1
ATOM 653 C C . PHE A 1 84 ? 3.074 3.348 -7.809 1.00 98.38 84 PHE A C 1
ATOM 655 O O . PHE A 1 84 ? 4.106 3.274 -7.130 1.00 98.38 84 PHE A O 1
ATOM 662 N N . PRO A 1 85 ? 3.131 3.416 -9.149 1.00 97.12 85 PRO A N 1
ATOM 663 C CA . PRO A 1 85 ? 4.390 3.520 -9.871 1.00 97.12 85 PRO A CA 1
ATOM 664 C C . PRO A 1 85 ? 5.020 4.906 -9.714 1.00 97.12 85 PRO A C 1
ATOM 666 O O . PRO A 1 85 ? 4.379 5.937 -9.899 1.00 97.12 85 PRO A O 1
ATOM 669 N N . TYR A 1 86 ? 6.316 4.926 -9.427 1.00 96.81 86 TYR A N 1
ATOM 670 C CA . TYR A 1 86 ? 7.173 6.093 -9.538 1.00 96.81 86 TYR A CA 1
ATOM 671 C C . TYR A 1 86 ?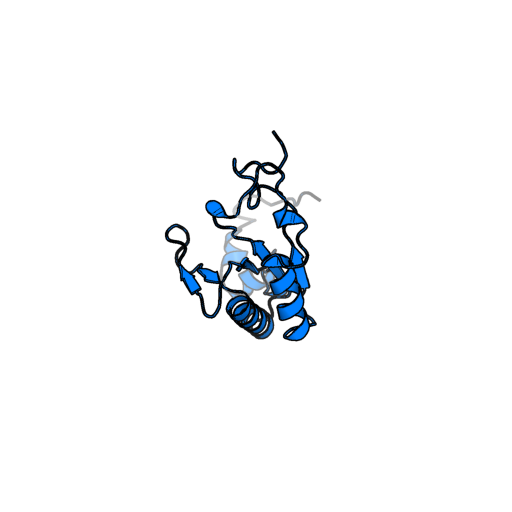 8.057 5.944 -10.776 1.00 96.81 86 TYR A C 1
ATOM 673 O O . TYR A 1 86 ? 9.004 5.154 -10.784 1.00 96.81 86 TYR A O 1
ATOM 681 N N . THR A 1 87 ? 7.746 6.734 -11.797 1.00 95.50 87 THR A N 1
ATOM 682 C CA . THR A 1 87 ? 8.536 6.853 -13.025 1.00 95.50 87 THR A CA 1
ATOM 683 C C . THR A 1 87 ? 9.401 8.112 -12.936 1.00 95.50 87 THR A C 1
ATOM 685 O O . THR A 1 87 ? 8.885 9.208 -12.651 1.00 95.50 87 THR A O 1
ATOM 688 N N . GLY A 1 88 ? 10.714 7.948 -13.138 1.00 92.69 88 GLY A N 1
ATOM 689 C CA . GLY A 1 88 ? 11.686 9.045 -13.159 1.00 92.69 88 GLY A CA 1
ATOM 690 C C . GLY A 1 88 ? 11.327 10.077 -14.225 1.00 92.69 88 GLY A C 1
ATOM 691 O O . GLY A 1 88 ? 10.689 9.739 -15.217 1.00 92.69 88 GLY A O 1
ATOM 692 N N . ILE A 1 89 ? 11.675 11.350 -14.020 1.00 92.06 89 ILE A N 1
ATOM 693 C CA . ILE A 1 89 ? 11.214 12.433 -14.908 1.00 92.06 89 ILE A CA 1
ATOM 694 C C . ILE A 1 89 ? 11.722 12.251 -16.344 1.00 92.06 89 ILE A C 1
ATOM 696 O O . ILE A 1 89 ? 11.023 12.560 -17.301 1.00 92.06 89 ILE A O 1
ATOM 700 N N . GLU A 1 90 ? 12.916 11.686 -16.473 1.00 93.56 90 GLU A N 1
ATOM 701 C CA . GLU A 1 90 ? 13.592 11.328 -17.714 1.00 93.56 90 GLU A CA 1
ATOM 702 C C . GLU A 1 90 ? 12.933 10.171 -18.479 1.00 93.56 90 GLU A C 1
ATOM 704 O O . GLU A 1 90 ? 13.167 10.025 -19.675 1.00 93.56 90 GLU A O 1
ATOM 709 N N . GLU A 1 91 ? 12.106 9.366 -17.808 1.00 94.31 91 GLU A N 1
ATOM 710 C CA . GLU A 1 91 ? 11.388 8.226 -18.392 1.00 94.31 91 GLU A CA 1
ATOM 711 C C . GLU A 1 91 ? 9.958 8.600 -18.827 1.00 94.31 91 GLU A C 1
ATOM 713 O O . GLU A 1 91 ? 9.248 7.785 -19.418 1.00 94.31 91 GLU A O 1
ATOM 718 N N . ARG A 1 92 ? 9.514 9.830 -18.539 1.00 96.31 92 ARG A N 1
ATOM 719 C CA . ARG A 1 92 ? 8.172 10.315 -18.879 1.00 96.31 92 ARG A CA 1
ATOM 720 C C . ARG A 1 92 ? 8.122 10.844 -20.301 1.00 96.31 92 ARG A C 1
ATOM 722 O O . ARG A 1 92 ? 9.059 11.481 -20.778 1.00 96.31 92 ARG A O 1
ATOM 729 N N . THR A 1 93 ? 6.989 10.641 -20.959 1.00 97.06 93 THR A N 1
ATOM 730 C CA . THR A 1 93 ? 6.786 11.032 -22.357 1.00 97.06 93 THR A CA 1
ATOM 731 C C . THR A 1 93 ? 5.478 11.797 -22.527 1.00 97.06 93 THR A C 1
ATOM 733 O O . THR A 1 93 ? 4.574 11.720 -21.696 1.00 97.06 93 THR A O 1
ATOM 736 N N . GLU A 1 94 ? 5.375 12.580 -23.602 1.00 96.69 94 GLU A N 1
ATOM 737 C CA . GLU A 1 94 ? 4.145 13.308 -23.949 1.00 96.69 94 GLU A CA 1
ATOM 738 C C . GLU A 1 94 ? 2.995 12.344 -24.271 1.00 96.69 94 GLU A C 1
ATOM 740 O O . GLU A 1 94 ? 1.853 12.574 -23.880 1.00 96.69 94 GLU A O 1
ATOM 745 N N . ASP A 1 95 ? 3.310 11.213 -24.908 1.00 96.81 95 ASP A N 1
ATOM 746 C CA . ASP A 1 95 ? 2.342 10.167 -25.226 1.00 96.81 95 ASP A CA 1
ATOM 747 C C . ASP A 1 95 ? 2.026 9.234 -24.042 1.00 96.81 95 ASP A C 1
ATOM 749 O O . ASP A 1 95 ? 1.131 8.407 -24.157 1.00 96.81 95 ASP A O 1
ATOM 753 N N . CYS A 1 96 ? 2.707 9.370 -22.897 1.00 97.75 96 CYS A N 1
ATOM 754 C CA . CYS A 1 96 ? 2.531 8.529 -21.706 1.00 97.75 96 CYS A CA 1
ATOM 755 C C . CYS A 1 96 ? 2.757 7.020 -21.946 1.00 97.75 96 CYS A C 1
ATOM 757 O O . CYS A 1 96 ? 2.198 6.194 -21.220 1.00 97.75 96 CYS A O 1
ATOM 759 N N . ALA A 1 97 ? 3.580 6.635 -22.932 1.00 95.88 97 ALA A N 1
ATOM 760 C CA . ALA A 1 97 ? 3.714 5.247 -23.388 1.00 95.88 97 ALA A CA 1
ATOM 761 C C . ALA A 1 97 ? 4.073 4.223 -22.295 1.00 95.88 97 ALA A C 1
ATOM 763 O O . ALA A 1 97 ? 3.674 3.060 -22.383 1.00 95.88 97 ALA A O 1
ATOM 764 N 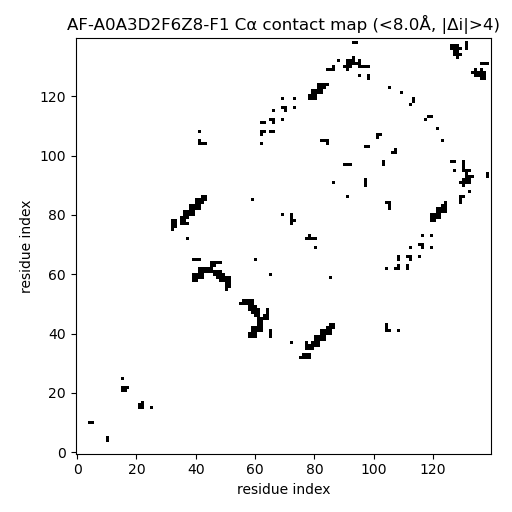N . GLY A 1 98 ? 4.764 4.646 -21.231 1.00 95.75 98 GLY A N 1
ATOM 765 C CA . GLY A 1 98 ? 5.069 3.786 -20.083 1.00 95.75 98 GLY A CA 1
ATOM 766 C C . GLY A 1 98 ? 3.829 3.223 -19.368 1.00 95.75 98 GLY A C 1
ATOM 767 O O . GLY A 1 98 ? 3.915 2.166 -18.740 1.00 95.75 98 GLY A O 1
ATOM 768 N N . ALA A 1 99 ? 2.661 3.863 -19.500 1.00 96.94 99 ALA A N 1
ATOM 769 C CA . ALA A 1 99 ? 1.422 3.439 -18.845 1.00 96.94 99 ALA A CA 1
ATOM 770 C C . ALA A 1 99 ? 0.925 2.063 -19.318 1.00 96.94 99 ALA A C 1
ATOM 772 O O . ALA A 1 99 ? 0.382 1.293 -18.525 1.00 96.94 99 ALA A O 1
ATOM 773 N N . TRP A 1 100 ? 1.135 1.731 -20.594 1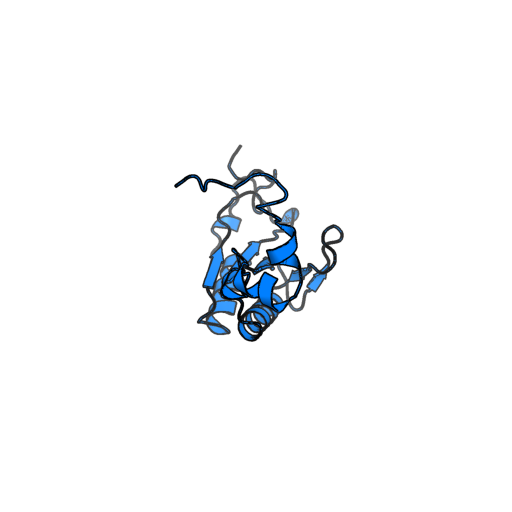.00 95.31 100 TRP A N 1
ATOM 774 C CA . TRP A 1 100 ? 0.712 0.461 -21.194 1.00 95.31 100 TRP A CA 1
ATOM 775 C C . TRP A 1 10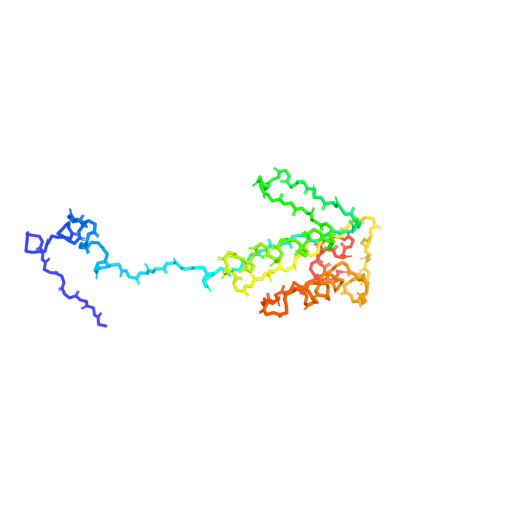0 ? 1.876 -0.454 -21.575 1.00 95.31 100 TRP A C 1
ATOM 777 O O . TRP A 1 100 ? 1.645 -1.501 -22.180 1.00 95.31 100 TRP A O 1
ATOM 787 N N . ASP A 1 101 ? 3.112 -0.096 -21.223 1.00 96.69 101 ASP A N 1
ATOM 788 C CA . ASP A 1 101 ? 4.248 -1.001 -21.366 1.00 96.69 101 ASP A CA 1
ATOM 789 C C . ASP A 1 101 ? 4.029 -2.255 -20.487 1.00 96.69 101 ASP A C 1
ATOM 791 O O . ASP A 1 101 ? 3.933 -2.152 -19.254 1.00 96.69 101 ASP A O 1
ATOM 795 N N . PRO A 1 102 ? 3.956 -3.466 -21.080 1.00 96.50 102 PRO A N 1
ATOM 796 C CA . PRO A 1 102 ? 3.825 -4.709 -20.323 1.00 96.50 102 PRO A CA 1
ATOM 797 C C . PRO A 1 102 ? 4.945 -4.929 -19.295 1.00 96.50 102 PRO A C 1
ATOM 799 O O . PRO A 1 102 ? 4.740 -5.659 -18.317 1.00 96.50 102 PRO A O 1
ATOM 802 N N . GLU A 1 103 ? 6.105 -4.296 -19.491 1.00 96.12 103 GLU A N 1
ATOM 803 C CA . GLU A 1 103 ? 7.296 -4.389 -18.647 1.00 96.12 103 GLU A CA 1
ATOM 804 C C . GLU A 1 103 ? 7.529 -3.169 -17.743 1.00 96.12 103 GLU A C 1
ATOM 806 O O . GLU A 1 103 ? 8.566 -3.092 -17.073 1.00 96.12 103 GLU A O 1
ATOM 811 N N . ASN A 1 104 ? 6.550 -2.264 -17.618 1.00 95.50 104 ASN A N 1
ATOM 812 C CA . ASN A 1 104 ?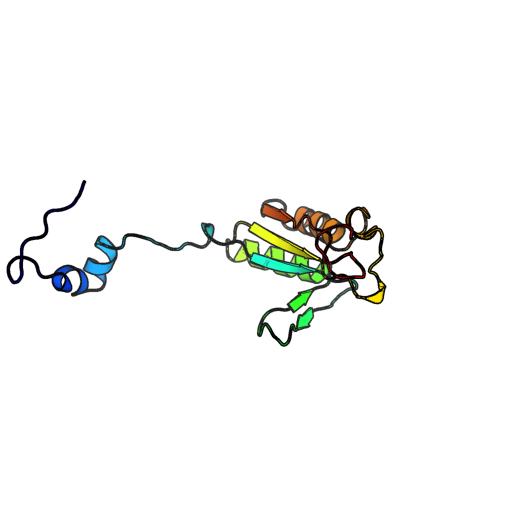 6.630 -1.198 -16.623 1.00 95.50 104 ASN A CA 1
ATOM 813 C C . ASN A 1 104 ? 6.726 -1.755 -15.186 1.00 95.50 104 ASN A C 1
ATOM 815 O O . ASN A 1 104 ? 6.391 -2.911 -14.887 1.00 95.50 104 ASN A O 1
ATOM 819 N N . HIS A 1 105 ? 7.213 -0.927 -14.261 1.00 93.94 105 HIS A N 1
ATOM 820 C CA . HIS A 1 105 ? 7.508 -1.376 -12.898 1.00 93.94 105 HIS A CA 1
ATOM 821 C C . HIS A 1 105 ? 6.265 -1.832 -12.126 1.00 93.94 105 HIS A C 1
ATOM 823 O O . HIS A 1 105 ? 6.367 -2.774 -11.341 1.00 93.94 105 HIS A O 1
ATOM 829 N N . ALA A 1 106 ? 5.095 -1.235 -12.380 1.00 96.62 106 ALA A N 1
ATOM 830 C CA . ALA A 1 106 ? 3.841 -1.672 -11.772 1.00 96.62 106 ALA A CA 1
ATOM 831 C C . ALA A 1 106 ? 3.452 -3.082 -12.237 1.00 96.62 106 ALA A C 1
ATOM 833 O O . ALA A 1 106 ? 3.248 -3.965 -11.408 1.00 96.62 106 ALA A O 1
ATOM 834 N N . ASN A 1 107 ? 3.445 -3.337 -13.545 1.00 97.62 107 ASN A N 1
ATOM 835 C CA . ASN A 1 107 ? 3.119 -4.635 -14.133 1.00 97.62 107 ASN A CA 1
ATOM 836 C C . ASN A 1 107 ? 4.091 -5.731 -13.678 1.00 97.62 107 ASN A C 1
ATOM 838 O O . ASN A 1 107 ? 3.671 -6.835 -13.314 1.00 97.62 107 ASN A O 1
ATOM 842 N N . ARG A 1 108 ? 5.391 -5.419 -13.624 1.00 98.19 108 ARG A N 1
ATOM 843 C CA . ARG A 1 108 ? 6.412 -6.326 -13.078 1.00 98.19 108 ARG A CA 1
ATOM 844 C C . ARG A 1 108 ? 6.193 -6.610 -11.591 1.00 98.19 108 ARG A C 1
ATOM 846 O O . ARG A 1 108 ? 6.287 -7.770 -11.189 1.00 98.19 108 ARG A O 1
ATOM 853 N N . ALA A 1 109 ? 5.857 -5.597 -10.790 1.00 98.31 109 ALA A N 1
ATOM 854 C CA . ALA A 1 109 ? 5.531 -5.772 -9.376 1.00 98.31 109 ALA A CA 1
ATOM 855 C C . ALA A 1 109 ? 4.290 -6.643 -9.172 1.00 98.31 109 ALA A C 1
ATOM 857 O O . ALA A 1 109 ? 4.343 -7.576 -8.377 1.00 98.31 109 ALA A O 1
ATOM 858 N N . ILE A 1 110 ? 3.215 -6.418 -9.933 1.00 98.44 110 ILE A N 1
ATOM 859 C CA . ILE A 1 110 ? 1.992 -7.233 -9.872 1.00 98.44 110 ILE A CA 1
ATOM 860 C C . ILE A 1 110 ? 2.322 -8.711 -10.104 1.00 98.44 110 ILE A C 1
ATOM 862 O O . ILE A 1 110 ? 1.948 -9.561 -9.293 1.00 98.44 110 ILE A O 1
ATOM 866 N N . ARG A 1 111 ? 3.061 -9.027 -11.180 1.00 98.62 111 ARG A N 1
ATOM 867 C CA . ARG A 1 111 ? 3.469 -10.408 -11.494 1.00 98.62 111 ARG A CA 1
ATOM 868 C C . ARG A 1 111 ? 4.312 -11.019 -10.374 1.00 98.62 111 ARG A C 1
ATOM 870 O O . ARG A 1 111 ? 4.044 -12.143 -9.954 1.00 98.62 111 ARG A O 1
ATOM 877 N N . ALA A 1 112 ? 5.305 -10.283 -9.878 1.00 98.62 112 ALA A N 1
ATOM 878 C CA . ALA A 1 112 ? 6.213 -10.763 -8.839 1.00 98.62 112 ALA A CA 1
ATOM 879 C C . ALA A 1 112 ? 5.498 -10.989 -7.495 1.00 98.62 112 ALA A C 1
ATOM 881 O O . ALA A 1 112 ? 5.708 -12.016 -6.849 1.00 98.62 112 ALA A O 1
ATOM 882 N N . ILE A 1 113 ? 4.602 -10.079 -7.102 1.00 98.69 113 ILE A N 1
ATOM 883 C CA . ILE A 1 113 ? 3.791 -10.211 -5.889 1.00 98.69 113 ILE A CA 1
ATOM 884 C C . ILE A 1 113 ? 2.862 -11.411 -6.011 1.00 98.69 113 ILE A C 1
ATOM 886 O O . ILE A 1 113 ? 2.844 -12.240 -5.111 1.00 98.69 113 ILE A O 1
ATOM 890 N N . LYS A 1 114 ? 2.134 -11.565 -7.126 1.00 98.62 114 LYS A N 1
ATOM 891 C CA . LYS A 1 114 ? 1.229 -12.711 -7.306 1.00 98.62 114 LYS A CA 1
ATOM 892 C C . LYS A 1 114 ? 1.946 -14.057 -7.316 1.00 98.62 114 LYS A C 1
ATOM 894 O O . LYS A 1 114 ? 1.363 -15.041 -6.876 1.00 98.62 114 LYS A O 1
ATOM 899 N N . ALA A 1 115 ? 3.199 -14.105 -7.763 1.00 98.69 115 ALA A N 1
ATOM 900 C CA . ALA A 1 115 ? 4.013 -15.312 -7.662 1.00 98.69 115 ALA A CA 1
ATOM 901 C C . ALA A 1 115 ? 4.409 -15.647 -6.210 1.00 98.69 115 ALA A C 1
ATOM 903 O O . ALA A 1 115 ? 4.525 -16.821 -5.867 1.00 98.69 115 ALA A O 1
ATOM 904 N N . ALA A 1 116 ? 4.627 -14.639 -5.361 1.00 98.44 116 ALA A N 1
ATOM 905 C CA . ALA A 1 116 ? 5.108 -14.819 -3.990 1.00 98.44 116 ALA A CA 1
ATOM 906 C C . ALA A 1 116 ? 3.994 -14.899 -2.932 1.00 98.44 116 ALA A C 1
ATOM 908 O O . ALA A 1 116 ? 4.150 -15.602 -1.938 1.00 98.44 116 ALA A O 1
ATOM 909 N N . VAL A 1 117 ? 2.906 -14.155 -3.129 1.00 98.44 117 VAL A N 1
ATOM 910 C CA . VAL A 1 117 ? 1.786 -13.974 -2.198 1.00 98.44 117 VAL A CA 1
ATOM 911 C C . VAL A 1 117 ? 0.481 -14.001 -3.015 1.00 98.44 117 VAL A C 1
ATOM 913 O O . VAL A 1 117 ? -0.137 -12.962 -3.241 1.00 98.44 117 VAL A O 1
ATOM 916 N N . PRO A 1 118 ? 0.063 -15.166 -3.543 1.00 98.06 118 PRO A N 1
ATOM 917 C CA . PRO A 1 118 ? -1.053 -15.244 -4.493 1.00 98.06 118 PRO A CA 1
ATOM 918 C C . PRO A 1 118 ? -2.383 -14.712 -3.930 1.00 98.06 118 PRO A C 1
ATOM 920 O O . PRO A 1 118 ? -3.150 -14.075 -4.664 1.00 98.06 118 PRO A O 1
ATOM 923 N N . GLU A 1 119 ? -2.606 -14.908 -2.628 1.00 97.56 119 GLU A N 1
ATOM 924 C CA . GLU A 1 119 ? -3.856 -14.586 -1.930 1.00 97.56 119 GLU A CA 1
ATOM 925 C C . GLU A 1 119 ? -4.051 -13.089 -1.645 1.00 97.56 119 GLU A C 1
ATOM 927 O O . GLU A 1 119 ? -5.192 -12.648 -1.522 1.00 97.56 119 GLU A O 1
ATOM 932 N N . ILE A 1 120 ? -2.982 -12.280 -1.570 1.00 98.25 120 ILE A N 1
ATOM 933 C CA . ILE A 1 120 ? -3.136 -10.850 -1.257 1.00 98.25 120 ILE A CA 1
ATOM 934 C C . ILE A 1 120 ? -3.819 -10.125 -2.416 1.00 98.25 120 ILE A C 1
ATOM 936 O O . ILE A 1 120 ? -3.444 -10.293 -3.584 1.00 98.25 120 ILE A O 1
ATOM 940 N N . ALA A 1 121 ? -4.830 -9.307 -2.127 1.00 98.62 121 ALA A N 1
ATOM 941 C CA . ALA A 1 121 ? -5.468 -8.502 -3.155 1.00 98.62 121 ALA A CA 1
ATOM 942 C C . ALA A 1 121 ? -4.511 -7.397 -3.627 1.00 98.62 121 ALA A C 1
ATOM 944 O O . ALA A 1 121 ? -3.808 -6.769 -2.835 1.00 98.62 121 ALA A O 1
ATOM 945 N N . ILE A 1 122 ? -4.490 -7.156 -4.938 1.00 98.56 122 ILE A N 1
ATOM 946 C CA . ILE A 1 122 ? -3.706 -6.074 -5.529 1.00 98.56 122 ILE A CA 1
ATOM 947 C C . ILE A 1 122 ? -4.677 -5.068 -6.127 1.00 98.56 122 ILE A C 1
ATOM 949 O O . ILE A 1 122 ? -5.455 -5.405 -7.019 1.00 98.56 122 ILE A O 1
ATOM 953 N N . MET A 1 123 ? -4.608 -3.840 -5.631 1.00 98.56 123 MET A N 1
ATOM 954 C CA . MET A 1 123 ? -5.242 -2.671 -6.217 1.00 98.56 123 MET A CA 1
ATOM 955 C C . MET A 1 123 ? -4.205 -1.935 -7.067 1.00 98.56 123 MET A C 1
ATOM 957 O O . MET A 1 123 ? -3.076 -1.710 -6.629 1.00 98.56 123 MET A O 1
ATOM 961 N N . THR A 1 124 ? -4.572 -1.592 -8.296 1.00 96.94 124 THR A N 1
ATOM 962 C CA . THR A 1 124 ? -3.694 -0.888 -9.235 1.00 96.94 124 THR A CA 1
ATOM 963 C C . THR A 1 124 ? -4.166 0.537 -9.426 1.00 96.94 124 THR A C 1
ATOM 965 O O . THR A 1 124 ? -5.365 0.766 -9.593 1.00 96.94 124 THR A O 1
ATOM 968 N N . ASP A 1 125 ? -3.220 1.462 -9.478 1.00 96.31 125 ASP A N 1
ATOM 969 C CA . ASP A 1 125 ? -3.476 2.814 -9.946 1.00 96.31 125 ASP A CA 1
ATOM 970 C C . ASP A 1 125 ? -3.549 2.855 -11.483 1.00 96.31 125 ASP A C 1
ATOM 972 O O . ASP A 1 125 ? -2.685 2.305 -12.170 1.00 96.31 125 ASP A O 1
ATOM 976 N N . VAL A 1 126 ? -4.609 3.461 -12.022 1.00 96.56 126 VAL A N 1
ATOM 977 C CA . VAL A 1 126 ? -4.862 3.579 -13.469 1.00 96.56 126 VAL A CA 1
ATOM 978 C C . VAL A 1 126 ? -5.007 5.060 -13.803 1.00 96.56 126 VAL A C 1
ATOM 980 O O . VAL A 1 126 ? -6.114 5.592 -13.873 1.00 96.56 126 VAL A O 1
ATOM 983 N N . ALA A 1 127 ? -3.862 5.710 -13.992 1.00 97.19 127 ALA A N 1
ATOM 984 C CA . ALA A 1 127 ? -3.721 7.130 -14.292 1.00 97.19 127 ALA A CA 1
ATOM 985 C C . ALA A 1 127 ? -2.461 7.376 -15.144 1.00 97.19 127 ALA A C 1
ATOM 987 O O . ALA A 1 127 ? -1.592 6.503 -15.247 1.00 97.19 127 ALA A O 1
ATOM 988 N N . LEU A 1 128 ? -2.371 8.545 -15.792 1.00 97.81 128 LEU A N 1
ATOM 989 C CA . LEU A 1 128 ? -1.225 8.894 -16.645 1.00 97.81 128 LEU A CA 1
ATOM 990 C C . LEU A 1 128 ? -0.219 9.845 -15.986 1.00 97.81 128 LEU A C 1
ATOM 992 O O . LEU A 1 128 ? 0.864 10.023 -16.530 1.00 97.81 128 LEU A O 1
ATOM 9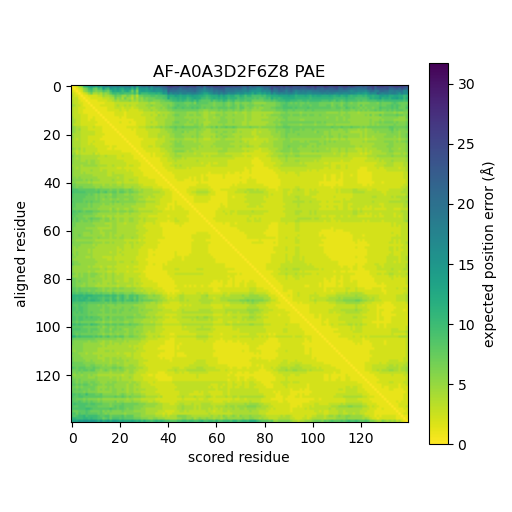96 N N . ASP A 1 129 ? -0.516 10.426 -14.828 1.00 97.12 129 ASP A N 1
ATOM 997 C CA . ASP A 1 129 ? 0.284 11.468 -14.164 1.00 97.12 129 ASP A CA 1
ATOM 998 C C . ASP A 1 129 ? 1.752 11.073 -13.931 1.00 97.12 129 ASP A C 1
ATOM 1000 O O . ASP A 1 129 ? 2.671 11.869 -14.150 1.00 97.12 129 ASP A O 1
ATOM 1004 N N . THR A 1 130 ? 2.005 9.824 -13.540 1.00 96.62 130 THR A N 1
ATOM 1005 C CA . THR A 1 130 ? 3.371 9.329 -13.334 1.00 96.62 130 THR A CA 1
ATOM 1006 C C . THR A 1 130 ? 4.121 9.115 -14.652 1.00 96.62 130 THR A C 1
ATOM 1008 O O . THR A 1 130 ? 5.342 9.209 -14.674 1.00 96.62 130 THR A O 1
ATOM 1011 N N . TYR A 1 131 ? 3.419 8.894 -15.767 1.00 97.25 131 TYR A N 1
ATOM 1012 C CA . TYR A 1 131 ? 4.008 8.650 -17.092 1.00 97.25 131 TYR A CA 1
ATOM 1013 C C . TYR A 1 131 ? 4.048 9.902 -17.982 1.00 97.25 131 TYR A C 1
ATOM 1015 O O . TYR A 1 131 ? 4.812 9.945 -18.944 1.00 97.25 131 TYR A O 1
ATOM 1023 N N . ASN A 1 132 ? 3.248 10.917 -17.655 1.00 97.62 132 ASN A N 1
ATOM 1024 C CA . ASN A 1 132 ? 3.104 12.155 -18.406 1.00 97.62 132 ASN A CA 1
ATOM 1025 C C . ASN A 1 132 ? 4.267 13.113 -18.121 1.00 97.62 132 ASN A C 1
ATOM 1027 O O . ASN A 1 132 ? 4.547 13.440 -16.963 1.00 97.62 132 ASN A O 1
ATOM 1031 N N . ILE A 1 133 ? 4.910 13.622 -19.176 1.00 96.56 133 ILE A N 1
ATOM 1032 C CA . ILE A 1 133 ? 6.023 14.584 -19.077 1.00 96.56 133 ILE A CA 1
ATOM 1033 C C . ILE A 1 133 ? 5.657 15.875 -18.318 1.00 96.56 133 ILE A C 1
ATOM 1035 O O . ILE A 1 133 ? 6.511 16.477 -17.670 1.00 96.56 133 ILE A O 1
ATOM 1039 N N . ASN A 1 134 ? 4.381 16.265 -18.34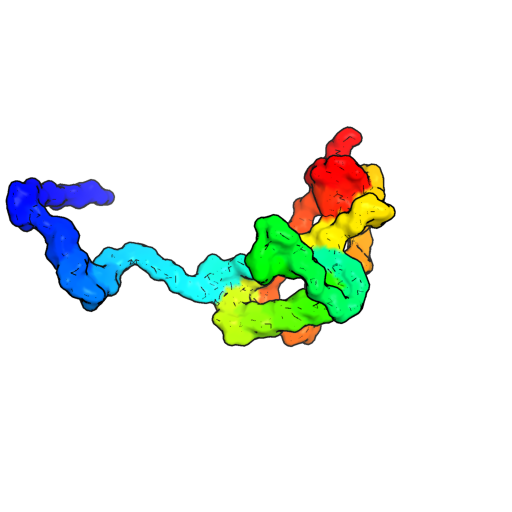5 1.00 95.50 134 ASN A N 1
ATOM 1040 C CA . ASN A 1 134 ? 3.840 17.438 -17.659 1.00 95.50 134 ASN A CA 1
ATOM 1041 C C . ASN A 1 134 ? 3.181 17.099 -16.309 1.00 95.50 134 ASN A C 1
ATOM 1043 O O . ASN A 1 134 ? 2.784 18.005 -15.580 1.00 95.50 134 ASN A O 1
ATOM 1047 N N . GLY A 1 135 ? 3.041 15.812 -15.970 1.00 94.75 135 GLY A N 1
ATOM 1048 C CA . GLY A 1 135 ? 2.448 15.359 -14.708 1.00 94.75 135 GLY A CA 1
ATOM 1049 C C . GLY A 1 135 ? 0.923 15.477 -14.610 1.00 94.75 135 GLY A C 1
ATOM 1050 O O . GLY A 1 135 ? 0.393 15.413 -13.507 1.00 94.75 135 GLY A O 1
ATOM 1051 N N . HIS A 1 136 ? 0.215 15.666 -15.728 1.00 96.94 136 HIS A N 1
ATOM 1052 C CA . HIS A 1 136 ? -1.249 15.618 -15.761 1.00 96.94 136 HIS A CA 1
ATOM 1053 C C . HIS A 1 136 ? -1.757 14.174 -15.877 1.00 96.94 136 HIS A C 1
ATOM 1055 O O . HIS A 1 136 ? -1.194 13.370 -16.617 1.00 96.94 136 HIS A O 1
ATOM 1061 N N . ASP A 1 137 ? -2.888 13.880 -15.238 1.00 97.25 137 ASP A N 1
ATOM 1062 C CA . ASP A 1 137 ? -3.542 12.561 -15.242 1.00 97.25 137 ASP A CA 1
ATOM 1063 C C . ASP A 1 137 ? -4.027 12.103 -16.634 1.00 97.25 137 ASP A C 1
ATOM 1065 O O . ASP A 1 137 ? -4.417 10.948 -16.811 1.00 97.25 137 ASP A O 1
ATOM 1069 N N . GLY A 1 138 ? -4.019 13.004 -17.621 1.00 95.12 138 GLY A N 1
ATOM 1070 C CA . GLY A 1 138 ? -4.471 12.788 -18.992 1.00 95.12 138 GLY A CA 1
ATOM 1071 C C . GLY A 1 138 ? -3.670 13.608 -20.008 1.00 95.12 138 GLY A C 1
ATOM 1072 O O . GLY A 1 138 ? -2.820 14.418 -19.636 1.00 95.12 138 GLY A O 1
ATOM 1073 N N . PHE A 1 139 ? -3.961 13.412 -21.296 1.00 93.75 139 PHE A N 1
ATOM 1074 C CA . PHE A 1 139 ? -3.414 14.247 -22.371 1.00 93.75 139 PHE A CA 1
ATOM 1075 C C . PHE A 1 139 ? -3.860 15.708 -22.233 1.00 93.75 139 PHE A C 1
ATOM 1077 O O . PHE A 1 139 ? -4.972 15.980 -21.771 1.00 93.75 139 PHE A O 1
ATOM 1084 N N . VAL A 1 140 ? -2.992 16.628 -22.659 1.00 88.94 140 VAL A N 1
ATOM 1085 C CA . VAL A 1 140 ? -3.202 18.084 -22.635 1.00 88.94 140 VAL A CA 1
ATOM 1086 C C . VAL A 1 140 ? -3.045 18.649 -24.035 1.00 88.94 140 VAL A C 1
ATOM 1088 O O . VAL A 1 140 ? -2.134 18.172 -24.745 1.00 88.94 140 VAL A O 1
#

Radius of gyration: 22.61 Å; Cα contacts (8 Å, |Δi|>4): 214; chains: 1; bounding box: 53×33×61 Å

Nearest PDB structures (foldseek):
  1w5p-assembly1_A  TM=9.762E-01  e=5.871E-15  Pseudomonas aeruginosa PAO1
  2c15-assembly1_A  TM=9.691E-01  e=6.693E-15  Pseudomonas aeruginosa
  1w5q-assembly1_A  TM=9.749E-01  e=8.145E-15  Pseudomonas aeruginosa PAO1
  2c18-assembly1_B  TM=9.616E-01  e=7.629E-15  Pseudomonas aeruginosa
  2c14-assembly1_B  TM=9.638E-01  e=8.145E-15  Pseudomonas aeruginosa

pLDDT: mean 96.86, std 3.46, range [68.44, 98.75]

Sequence (140 aa):
MRPTISQFPATRLRRTRQSSAIRALTRQNDLSVDDFIWPVFVRSGEGIEEPIPSMPGVFRRSVDKVVEAAREAADLGIPAICIFPYTGIEERTEDCAGAWDPENHANRAIRAIKAAVPEIAIMTDVALDTYNINGHDGFV

Mean predicted aligned error: 3.75 Å

Secondary structure (DSSP, 8-state):
----PPPTTT--TTGGGSSHHHHHHH------GGG-EEEEEE-SSSS-EEE-TTSTT-EEE-HHHHHHHHHHHHHTT--EEEEEE---GGG-BTT-GGGT-TTSHHHHHHHHHHHH-TTSEEEE---STTTBTT--SS--

Foldseek 3Di:
DDDDDDDPPVDDPCVCVVDPVSVVVVDDDDDDLANDEAEAEEEDDDPDWADDPVDPPHTHDHLVVLLVVLVVCVVRVNQYYEYDYADDLVQADLVLVLLPPCPRRRNSSVVSNCVRPVRRHYHYDRFSQNRHNVSHRDHD